Protein AF-A0A293LQN5-F1 (afdb_monomer_lite)

InterPro domains:
  IPR000276 G protein-coupled receptor, rhodopsin-like [PF00001] (1-51)
  IPR01745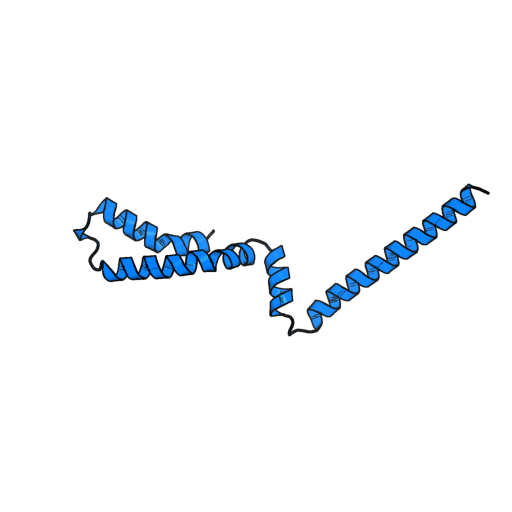2 GPCR, rhodopsin-like, 7TM [PS50262] (1-51)

Structure (mmCIF, N/CA/C/O backbone):
data_AF-A0A293LQN5-F1
#
_entry.id   AF-A0A293LQN5-F1
#
loop_
_atom_site.group_PDB
_atom_site.id
_atom_site.type_symbol
_atom_site.label_atom_id
_atom_site.label_alt_id
_atom_site.label_comp_id
_atom_site.label_asym_id
_atom_site.label_entity_id
_atom_site.label_seq_id
_atom_site.pdbx_PDB_ins_code
_atom_site.Cartn_x
_atom_site.Cartn_y
_atom_site.Cartn_z
_atom_site.occupancy
_atom_site.B_iso_or_equiv
_atom_site.auth_seq_id
_atom_site.auth_comp_id
_atom_site.auth_asym_id
_atom_site.auth_atom_id
_atom_site.pdbx_PDB_model_num
ATOM 1 N N . MET A 1 1 ? 7.060 -10.742 2.534 1.00 53.03 1 MET A N 1
ATOM 2 C CA . MET A 1 1 ? 8.163 -11.042 1.593 1.00 53.03 1 MET A CA 1
ATOM 3 C C . MET A 1 1 ? 7.698 -11.186 0.146 1.00 53.03 1 MET A C 1
ATOM 5 O O . MET A 1 1 ? 8.189 -10.437 -0.681 1.00 53.03 1 MET A O 1
ATOM 9 N N . GLY A 1 2 ? 6.726 -12.052 -0.179 1.00 62.06 2 GLY A N 1
ATOM 10 C CA . GLY A 1 2 ? 6.314 -12.288 -1.579 1.00 62.06 2 GLY A CA 1
ATOM 11 C C . GLY A 1 2 ? 5.821 -11.056 -2.358 1.00 62.06 2 GLY A C 1
ATOM 12 O O . GLY A 1 2 ? 6.200 -10.883 -3.505 1.00 62.06 2 GLY A O 1
ATOM 13 N N . VAL A 1 3 ? 5.051 -10.156 -1.736 1.00 64.38 3 VAL A N 1
ATOM 14 C CA . VAL A 1 3 ? 4.539 -8.931 -2.398 1.00 64.38 3 VAL A CA 1
ATOM 15 C C . VAL A 1 3 ? 5.660 -7.956 -2.774 1.00 64.38 3 VAL A C 1
ATOM 17 O O . VAL A 1 3 ? 5.635 -7.371 -3.851 1.00 64.38 3 VAL A O 1
ATOM 20 N N . PHE A 1 4 ? 6.672 -7.829 -1.913 1.00 65.88 4 PHE A N 1
ATOM 21 C CA . PHE A 1 4 ? 7.862 -7.034 -2.212 1.00 65.88 4 PHE A CA 1
ATOM 22 C C . PHE A 1 4 ? 8.603 -7.616 -3.419 1.00 65.88 4 PHE A C 1
ATOM 24 O O . PHE A 1 4 ? 8.943 -6.885 -4.338 1.00 65.88 4 PHE A O 1
ATOM 31 N N . ILE A 1 5 ? 8.761 -8.942 -3.469 1.00 69.12 5 ILE A N 1
ATOM 32 C CA . ILE A 1 5 ? 9.385 -9.614 -4.611 1.00 69.12 5 ILE A CA 1
ATOM 33 C C . ILE A 1 5 ? 8.553 -9.389 -5.876 1.00 69.12 5 ILE A C 1
ATOM 35 O O . ILE A 1 5 ? 9.108 -8.935 -6.859 1.00 69.12 5 ILE A O 1
ATOM 39 N N . LEU A 1 6 ? 7.235 -9.600 -5.860 1.00 69.19 6 LEU A N 1
ATOM 40 C CA . LEU A 1 6 ? 6.378 -9.440 -7.046 1.00 69.19 6 LEU A CA 1
ATOM 41 C C . LEU A 1 6 ? 6.383 -8.018 -7.629 1.00 69.19 6 LEU A C 1
ATOM 43 O O . LEU A 1 6 ? 6.381 -7.866 -8.845 1.00 69.19 6 LEU A O 1
ATOM 47 N N . CYS A 1 7 ? 6.425 -6.985 -6.788 1.00 69.50 7 CYS A N 1
ATOM 48 C CA . CYS A 1 7 ? 6.481 -5.595 -7.250 1.00 69.50 7 CYS A CA 1
ATOM 49 C C . CYS A 1 7 ? 7.873 -5.141 -7.672 1.00 69.50 7 CYS A C 1
ATOM 51 O O . CYS A 1 7 ? 8.004 -4.129 -8.344 1.00 69.50 7 CYS A O 1
ATOM 53 N N . TRP A 1 8 ? 8.921 -5.852 -7.281 1.00 72.06 8 TRP A N 1
ATOM 54 C CA . TRP A 1 8 ? 10.269 -5.555 -7.747 1.00 72.06 8 TRP A CA 1
ATOM 55 C C . TRP A 1 8 ? 10.718 -6.487 -8.875 1.00 72.06 8 TRP A C 1
ATOM 57 O O . TRP A 1 8 ? 11.667 -6.174 -9.584 1.00 72.06 8 TRP A O 1
ATOM 67 N N . LEU A 1 9 ? 10.035 -7.613 -9.077 1.00 74.19 9 LEU A N 1
ATOM 68 C CA . LEU A 1 9 ? 10.409 -8.661 -10.022 1.00 74.19 9 LEU A CA 1
ATOM 69 C C . LEU A 1 9 ? 10.482 -8.162 -11.472 1.00 74.19 9 LEU A C 1
ATOM 71 O O . LEU A 1 9 ? 11.504 -8.419 -12.095 1.00 74.19 9 LEU A O 1
ATOM 75 N N . PRO A 1 10 ? 9.523 -7.386 -12.007 1.00 73.50 10 PRO A N 1
ATOM 76 C CA . PRO A 1 10 ? 9.650 -6.809 -13.348 1.00 73.50 10 PRO A CA 1
ATOM 77 C C . PRO A 1 10 ? 10.875 -5.903 -13.509 1.00 73.50 10 PRO A C 1
ATOM 79 O O . PRO A 1 10 ? 11.563 -5.995 -14.519 1.00 73.50 10 PRO A O 1
ATOM 82 N N . PHE A 1 11 ? 11.187 -5.081 -12.500 1.00 77.44 11 PHE A N 1
ATOM 83 C CA . PHE A 1 11 ? 12.384 -4.235 -12.499 1.00 77.44 11 PHE A CA 1
ATOM 84 C C . PHE A 1 11 ? 13.671 -5.067 -12.421 1.00 77.44 11 PHE A C 1
ATOM 86 O O . PHE A 1 11 ? 14.613 -4.824 -13.163 1.00 77.44 11 PHE A O 1
ATOM 93 N N . PHE A 1 12 ? 13.723 -6.085 -11.559 1.00 78.50 12 PHE A N 1
ATOM 94 C CA . PHE A 1 12 ? 14.882 -6.975 -11.472 1.00 78.50 12 PHE A CA 1
ATOM 95 C C . PHE A 1 12 ? 15.093 -7.779 -12.756 1.00 78.50 12 PHE A C 1
ATOM 97 O O . PHE A 1 12 ? 16.229 -7.924 -13.197 1.00 78.50 12 PHE A O 1
ATOM 104 N N . VAL A 1 13 ? 14.018 -8.269 -13.376 1.00 82.00 13 VAL A N 1
ATOM 105 C CA . VAL A 1 13 ? 14.078 -9.025 -14.633 1.00 82.00 13 VAL A CA 1
ATOM 106 C C . VAL A 1 13 ? 14.629 -8.152 -15.758 1.00 82.00 13 VAL A C 1
ATOM 108 O O . VAL A 1 13 ? 15.554 -8.578 -16.444 1.00 82.00 13 VAL A O 1
ATOM 111 N N . THR A 1 14 ? 14.143 -6.920 -15.925 1.00 77.31 14 THR A N 1
ATOM 112 C CA . THR A 1 14 ? 14.653 -6.016 -16.971 1.00 77.31 14 THR A CA 1
ATOM 113 C C . THR A 1 14 ? 16.097 -5.599 -16.724 1.00 77.31 14 THR A C 1
ATOM 115 O O . THR A 1 14 ? 16.888 -5.583 -17.665 1.00 77.31 14 THR A O 1
ATOM 118 N N . ASN A 1 15 ? 16.477 -5.342 -15.472 1.00 81.75 15 ASN A N 1
ATOM 119 C CA . ASN A 1 15 ? 17.848 -4.970 -15.127 1.00 81.75 15 ASN A CA 1
ATOM 120 C C . ASN A 1 15 ? 18.838 -6.132 -15.356 1.00 81.75 15 ASN A C 1
ATOM 122 O O . ASN A 1 15 ? 19.935 -5.924 -15.871 1.00 81.75 15 ASN A O 1
ATOM 126 N N . ILE A 1 16 ? 18.433 -7.373 -15.046 1.00 84.19 16 ILE A N 1
ATOM 127 C CA . ILE A 1 16 ? 19.223 -8.580 -15.340 1.00 84.19 16 ILE A CA 1
ATOM 128 C C . ILE A 1 16 ? 19.349 -8.793 -16.852 1.00 84.19 16 ILE A C 1
ATOM 130 O O . ILE A 1 16 ? 20.451 -9.043 -17.331 1.00 84.19 16 ILE A O 1
ATOM 134 N N . LEU A 1 17 ? 18.258 -8.667 -17.613 1.00 80.94 17 LEU A N 1
ATOM 135 C CA . LEU A 1 17 ? 18.278 -8.830 -19.073 1.00 80.94 17 LEU A CA 1
ATOM 136 C C . LEU A 1 17 ? 19.166 -7.781 -19.756 1.00 80.94 17 LEU A C 1
ATOM 138 O O . LEU A 1 17 ? 19.942 -8.116 -20.651 1.00 80.94 17 LEU A O 1
ATOM 142 N N . MET A 1 18 ? 19.100 -6.530 -19.295 1.00 78.81 18 MET A N 1
ATOM 143 C CA . MET A 1 18 ? 19.917 -5.436 -19.814 1.00 78.81 18 MET A CA 1
ATOM 144 C C . MET A 1 18 ? 21.407 -5.628 -19.507 1.00 78.81 18 MET A C 1
ATOM 146 O O . MET A 1 18 ? 22.244 -5.347 -20.362 1.00 78.81 18 MET A O 1
ATOM 150 N N . GLY A 1 19 ? 21.750 -6.155 -18.327 1.00 80.62 19 GLY A N 1
ATOM 151 C CA . GLY A 1 19 ? 23.133 -6.480 -17.969 1.00 80.62 19 GLY A CA 1
ATOM 152 C C . GLY A 1 19 ? 23.676 -7.744 -18.647 1.00 80.62 19 GLY A C 1
ATOM 153 O O . GLY A 1 19 ? 24.853 -7.791 -18.991 1.00 80.62 19 GLY A O 1
ATOM 154 N N . ALA A 1 20 ? 22.837 -8.762 -18.855 1.00 81.94 20 ALA A N 1
ATOM 155 C CA . ALA A 1 20 ? 23.258 -10.053 -19.401 1.00 81.94 20 ALA A CA 1
ATOM 156 C C . ALA A 1 20 ? 23.443 -10.034 -20.922 1.00 81.94 20 ALA A C 1
ATOM 158 O O . ALA A 1 20 ? 24.349 -10.683 -21.441 1.00 81.94 20 ALA A O 1
ATOM 159 N N . CYS A 1 21 ? 22.582 -9.315 -21.643 1.00 77.81 21 CYS A N 1
ATOM 160 C CA . CYS A 1 21 ? 22.564 -9.367 -23.104 1.00 77.81 21 CYS A CA 1
ATOM 161 C C . CYS A 1 21 ? 22.523 -7.987 -23.778 1.00 77.81 21 CYS A C 1
ATOM 163 O O . CYS A 1 21 ? 22.450 -7.898 -25.005 1.00 77.81 21 CYS A O 1
ATOM 165 N N . GLY A 1 22 ? 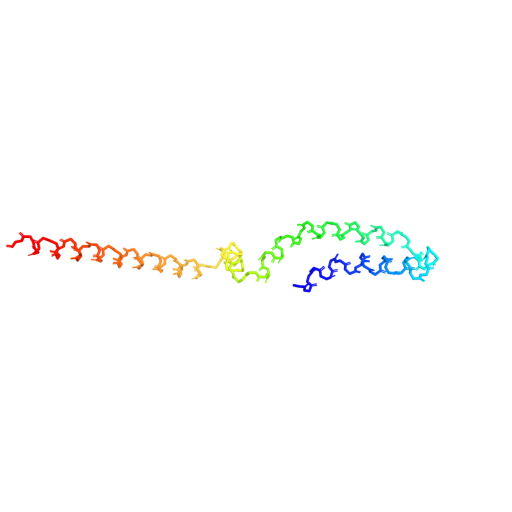22.607 -6.905 -23.001 1.00 70.69 22 GLY A N 1
ATOM 166 C CA . GLY A 1 22 ? 22.615 -5.546 -23.529 1.00 70.69 22 GLY A CA 1
ATOM 167 C C . GLY A 1 22 ? 21.252 -5.095 -24.078 1.00 70.69 22 GLY A C 1
ATOM 168 O O . GLY A 1 22 ? 20.239 -5.784 -23.929 1.00 70.69 22 GLY A O 1
ATOM 169 N N . PRO A 1 23 ? 21.201 -3.923 -24.736 1.00 67.75 23 PRO A N 1
ATOM 170 C CA . PRO A 1 23 ? 19.951 -3.320 -25.206 1.00 67.75 23 PRO A CA 1
ATOM 171 C C . PRO A 1 23 ? 19.222 -4.152 -26.274 1.00 67.75 23 PRO A C 1
ATOM 173 O O . PRO A 1 23 ? 18.020 -3.990 -26.444 1.00 67.75 23 PRO A O 1
ATOM 176 N N . ALA A 1 24 ? 19.912 -5.075 -26.953 1.00 69.00 24 ALA A N 1
ATOM 177 C CA . ALA A 1 24 ? 19.327 -5.936 -27.984 1.00 69.00 24 ALA A CA 1
ATOM 178 C C . ALA A 1 24 ? 18.318 -6.965 -27.438 1.00 69.00 24 ALA A C 1
ATOM 180 O O . ALA A 1 24 ? 17.462 -7.438 -28.182 1.00 69.00 24 ALA A O 1
ATOM 181 N N . CYS A 1 25 ? 18.394 -7.310 -26.148 1.00 69.88 25 CYS A N 1
ATOM 182 C CA . CYS A 1 25 ? 17.461 -8.255 -25.529 1.00 69.88 25 CYS A CA 1
ATOM 183 C C . CYS A 1 25 ? 16.183 -7.617 -24.991 1.00 69.88 25 CYS A C 1
ATOM 185 O O . CYS A 1 25 ? 15.254 -8.335 -24.625 1.00 69.88 25 CYS A O 1
ATOM 187 N N . VAL A 1 26 ? 16.102 -6.287 -24.965 1.00 69.69 26 VAL A N 1
ATOM 188 C CA . VAL A 1 26 ? 14.853 -5.590 -24.670 1.00 69.69 26 VAL A CA 1
ATOM 189 C C . VAL A 1 26 ? 14.132 -5.367 -25.990 1.00 69.69 26 VAL A C 1
ATOM 191 O O . VAL A 1 26 ? 14.320 -4.359 -26.660 1.00 69.69 26 VAL A O 1
ATOM 194 N N . THR A 1 27 ? 13.329 -6.353 -26.382 1.00 65.38 27 THR A N 1
ATOM 195 C CA . THR A 1 27 ? 12.605 -6.329 -27.661 1.00 65.38 27 THR A CA 1
ATOM 196 C C . THR A 1 27 ? 11.495 -5.271 -27.682 1.00 65.38 27 THR A C 1
ATOM 198 O O . THR A 1 27 ? 11.171 -4.763 -28.745 1.00 65.38 27 THR A O 1
ATOM 201 N N . GLU A 1 28 ? 10.952 -4.910 -26.513 1.00 68.25 28 GLU A N 1
ATOM 202 C CA . GLU A 1 28 ? 9.803 -4.005 -26.363 1.00 68.25 28 GLU A CA 1
ATOM 203 C C . GLU A 1 28 ? 10.056 -2.960 -25.252 1.00 68.25 28 GLU A C 1
ATOM 205 O O . GLU A 1 28 ? 9.669 -3.159 -24.093 1.00 68.25 28 GLU A O 1
ATOM 210 N N . PRO A 1 29 ? 10.733 -1.841 -25.565 1.00 71.56 29 PRO A N 1
ATOM 211 C CA . PRO A 1 29 ? 11.037 -0.788 -24.592 1.00 71.56 29 PRO A CA 1
ATOM 212 C C . PRO A 1 29 ? 9.779 -0.109 -24.024 1.00 71.56 29 PRO A C 1
ATOM 214 O O . PRO A 1 29 ? 9.769 0.270 -22.851 1.00 71.56 29 PRO A O 1
ATOM 217 N N . ASP A 1 30 ? 8.696 -0.028 -24.801 1.00 75.62 30 ASP A N 1
ATOM 218 C CA . ASP A 1 30 ? 7.413 0.521 -24.347 1.00 75.62 30 ASP A CA 1
ATOM 219 C C . ASP A 1 30 ? 6.777 -0.338 -23.249 1.00 75.62 30 ASP A C 1
ATOM 221 O O . ASP A 1 30 ? 6.250 0.178 -22.260 1.00 75.62 30 ASP A O 1
ATOM 225 N N . LEU A 1 31 ? 6.890 -1.664 -23.364 1.00 73.25 31 LEU A N 1
ATOM 226 C CA . LEU A 1 31 ? 6.394 -2.595 -22.354 1.00 73.25 31 LEU A CA 1
ATOM 227 C C . LEU A 1 31 ? 7.201 -2.477 -21.054 1.00 73.25 31 LEU A C 1
ATOM 229 O O . LEU A 1 31 ? 6.634 -2.535 -19.961 1.00 73.25 31 LEU A O 1
ATOM 233 N N . VAL A 1 32 ? 8.515 -2.246 -21.151 1.00 75.88 32 VAL A N 1
ATOM 234 C CA . VAL A 1 32 ? 9.381 -1.977 -19.991 1.00 75.88 32 VAL A CA 1
ATOM 235 C C . VAL A 1 32 ? 8.987 -0.669 -19.312 1.00 75.88 32 VAL A C 1
ATOM 237 O O . VAL A 1 32 ? 8.783 -0.640 -18.100 1.00 75.88 32 VAL A O 1
ATOM 240 N N . PHE A 1 33 ? 8.822 0.408 -20.076 1.00 78.25 33 PHE A N 1
ATOM 241 C CA . PHE A 1 33 ? 8.444 1.701 -19.516 1.00 78.25 33 PHE A CA 1
ATOM 242 C C . PHE A 1 33 ? 7.058 1.654 -18.861 1.00 78.25 33 PHE A C 1
ATOM 244 O O . PHE A 1 33 ? 6.868 2.147 -17.746 1.00 78.25 33 PHE A O 1
ATOM 251 N N . SER A 1 34 ? 6.103 0.988 -19.512 1.00 79.25 34 SER A N 1
ATOM 252 C CA . SER A 1 34 ? 4.754 0.797 -18.989 1.00 79.25 34 SER A CA 1
ATOM 253 C C . SER A 1 34 ? 4.786 -0.043 -17.707 1.00 79.25 34 SER A C 1
ATOM 255 O O . SER A 1 34 ? 4.301 0.403 -16.670 1.00 79.25 34 SER A O 1
ATOM 257 N N . THR A 1 35 ? 5.455 -1.200 -17.702 1.00 74.12 35 THR A N 1
ATOM 258 C CA . THR A 1 35 ? 5.548 -2.056 -16.502 1.00 74.12 35 THR A CA 1
ATOM 259 C C . THR A 1 35 ? 6.224 -1.356 -15.326 1.00 74.12 35 THR A C 1
ATOM 261 O O . THR A 1 35 ? 5.708 -1.445 -14.216 1.00 74.12 35 THR A O 1
ATOM 264 N N . VAL A 1 36 ? 7.308 -0.605 -15.547 1.00 77.69 36 VAL A N 1
ATOM 265 C CA . VAL A 1 36 ? 7.970 0.199 -14.502 1.00 77.69 36 VAL A CA 1
ATOM 266 C C . VAL A 1 36 ? 7.047 1.300 -13.976 1.00 77.69 36 VAL A C 1
ATOM 268 O O . VAL A 1 36 ? 6.985 1.522 -12.767 1.00 77.69 36 VAL A O 1
ATOM 271 N N . THR A 1 37 ? 6.281 1.952 -14.851 1.00 80.81 37 THR A N 1
ATOM 272 C CA . THR A 1 37 ? 5.335 3.009 -14.462 1.00 80.81 37 THR A CA 1
ATOM 273 C C . THR A 1 37 ? 4.190 2.455 -13.612 1.00 80.81 37 THR A C 1
ATOM 275 O O . THR A 1 37 ? 3.921 2.964 -12.522 1.00 80.81 37 THR A O 1
ATOM 278 N N . TRP A 1 38 ? 3.563 1.364 -14.058 1.00 78.62 38 TRP A N 1
ATOM 279 C CA . TRP A 1 38 ? 2.508 0.673 -13.313 1.00 78.62 38 TRP A CA 1
ATOM 280 C C . TRP A 1 38 ? 3.021 0.131 -11.972 1.00 78.62 38 TRP A C 1
ATOM 282 O O . TRP A 1 38 ? 2.339 0.244 -10.953 1.00 78.62 38 TRP A O 1
ATOM 292 N N . LEU A 1 39 ? 4.252 -0.387 -11.930 1.00 73.25 39 LEU A N 1
ATOM 293 C CA . LEU A 1 39 ? 4.906 -0.798 -10.687 1.00 73.25 39 LEU A CA 1
ATOM 294 C C . LEU A 1 39 ? 5.180 0.363 -9.743 1.00 73.25 39 LEU A C 1
ATOM 296 O O . LEU A 1 39 ? 5.004 0.205 -8.541 1.00 73.25 39 LEU A O 1
ATOM 300 N N . GLY A 1 40 ? 5.599 1.520 -10.254 1.00 74.88 40 GLY A N 1
ATOM 301 C CA . GLY A 1 40 ? 5.799 2.718 -9.441 1.00 74.88 40 GLY A CA 1
ATOM 302 C C . GLY A 1 40 ? 4.521 3.108 -8.698 1.00 74.88 40 GLY A C 1
ATOM 303 O O . GLY A 1 40 ? 4.558 3.419 -7.508 1.00 74.88 40 GLY A O 1
ATOM 304 N N . TRP A 1 41 ? 3.373 2.987 -9.366 1.00 76.12 41 TRP A N 1
ATOM 305 C CA . TRP A 1 41 ? 2.062 3.252 -8.770 1.00 76.12 41 TRP A CA 1
ATOM 306 C C . TRP A 1 41 ? 1.685 2.189 -7.730 1.00 76.12 41 TRP A C 1
ATOM 308 O O . TRP A 1 41 ? 1.195 2.513 -6.643 1.00 76.12 41 TRP A O 1
ATOM 318 N N . ILE A 1 42 ? 1.972 0.918 -8.022 1.00 73.00 42 ILE A N 1
ATOM 319 C CA . ILE A 1 42 ? 1.744 -0.197 -7.096 1.00 73.00 42 ILE A CA 1
ATOM 320 C C . ILE A 1 42 ? 2.674 -0.109 -5.875 1.00 73.00 42 ILE A C 1
ATOM 322 O O . ILE A 1 42 ? 2.229 -0.428 -4.779 1.00 73.00 42 ILE A O 1
ATOM 326 N N . ASN A 1 43 ? 3.909 0.385 -6.002 1.00 71.50 43 ASN A N 1
ATOM 327 C CA . ASN A 1 43 ? 4.878 0.516 -4.907 1.00 71.50 43 ASN A CA 1
ATOM 328 C C . ASN A 1 43 ? 4.383 1.492 -3.820 1.00 71.50 43 ASN A C 1
ATOM 330 O O . ASN A 1 43 ? 4.430 1.192 -2.626 1.00 71.50 43 ASN A O 1
ATOM 334 N N . SER A 1 44 ? 3.777 2.617 -4.214 1.00 70.06 44 SER A N 1
ATOM 335 C CA . SER A 1 44 ? 3.117 3.522 -3.262 1.00 70.06 44 SER A CA 1
ATOM 336 C C . SER A 1 44 ? 1.862 2.897 -2.640 1.00 70.06 44 SER A C 1
ATOM 338 O O . SER A 1 44 ? 1.676 2.986 -1.423 1.00 70.06 44 SER A O 1
ATOM 340 N N . GLY A 1 45 ? 1.042 2.212 -3.448 1.00 65.38 45 GLY A N 1
ATOM 341 C CA . GLY A 1 45 ? -0.136 1.460 -2.993 1.00 65.38 45 GLY A CA 1
ATOM 342 C C . GLY A 1 45 ? 0.194 0.211 -2.167 1.00 65.38 45 GLY A C 1
ATOM 343 O O . GLY A 1 45 ? -0.657 -0.321 -1.457 1.00 65.38 45 GLY A O 1
ATOM 344 N N . MET A 1 46 ? 1.442 -0.242 -2.195 1.00 65.62 46 MET A N 1
ATOM 345 C CA . MET A 1 46 ? 1.913 -1.400 -1.452 1.00 65.62 46 MET A CA 1
ATOM 346 C C . MET A 1 46 ? 2.237 -1.099 -0.007 1.00 65.62 46 MET A C 1
ATOM 348 O O . MET A 1 46 ? 2.224 -2.027 0.795 1.00 65.62 46 MET A O 1
ATOM 352 N N . ASN A 1 47 ? 2.488 0.158 0.349 1.00 64.25 47 ASN A N 1
ATOM 353 C CA . ASN A 1 47 ? 2.677 0.546 1.741 1.00 64.25 47 ASN A CA 1
ATOM 354 C C . ASN A 1 47 ? 1.527 0.014 2.620 1.00 64.25 47 ASN A C 1
ATOM 356 O O . ASN A 1 47 ? 1.797 -0.783 3.521 1.00 64.25 47 ASN A O 1
ATOM 360 N N . PRO A 1 48 ? 0.23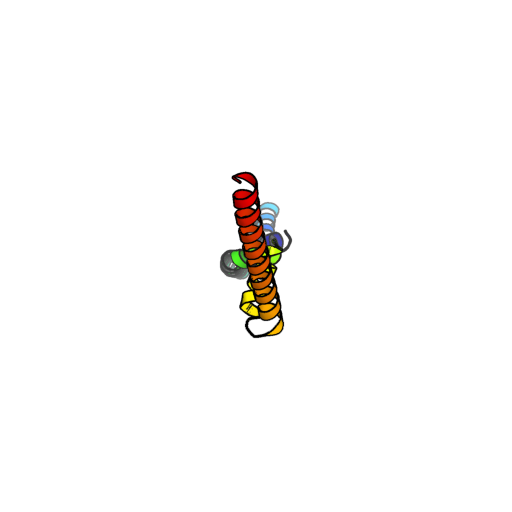9 0.289 2.328 1.00 60.47 48 PRO A N 1
ATOM 361 C CA . PRO A 1 48 ? -0.860 -0.296 3.093 1.00 60.47 48 PRO A CA 1
ATOM 362 C C . PRO A 1 48 ? -0.956 -1.827 2.985 1.00 60.47 48 PRO A C 1
ATOM 364 O O . PRO A 1 48 ? -1.376 -2.445 3.955 1.00 60.47 48 PRO A O 1
ATOM 367 N N . VAL A 1 49 ? -0.526 -2.468 1.891 1.00 63.66 49 VAL A N 1
ATOM 368 C CA . VAL A 1 49 ? -0.530 -3.943 1.741 1.00 63.66 49 VAL A CA 1
ATOM 369 C C . VAL A 1 49 ? 0.558 -4.610 2.590 1.00 63.66 49 VAL A C 1
ATOM 371 O O . VAL A 1 49 ? 0.307 -5.630 3.227 1.00 63.66 49 VAL A O 1
ATOM 374 N N . ILE A 1 50 ? 1.757 -4.031 2.660 1.00 64.94 50 ILE A N 1
ATOM 375 C CA . ILE A 1 50 ? 2.851 -4.498 3.519 1.00 64.94 50 ILE A CA 1
ATOM 376 C C . ILE A 1 50 ? 2.423 -4.385 4.986 1.00 64.94 50 ILE A C 1
ATOM 378 O O . ILE A 1 50 ? 2.539 -5.362 5.729 1.00 64.94 50 ILE A O 1
ATOM 382 N N . TYR A 1 51 ? 1.844 -3.245 5.384 1.00 60.22 51 TYR A N 1
ATOM 383 C CA . TYR A 1 51 ? 1.331 -3.060 6.743 1.00 60.22 51 TYR A CA 1
ATOM 384 C C . TYR A 1 51 ? 0.149 -3.993 7.046 1.00 60.22 51 TYR A C 1
ATOM 386 O O . TYR A 1 51 ? 0.148 -4.648 8.093 1.00 60.22 51 TYR A O 1
ATOM 394 N N . ALA A 1 52 ? -0.812 -4.125 6.124 1.00 58.38 52 ALA A N 1
ATOM 395 C CA . ALA A 1 52 ? -2.019 -4.933 6.292 1.00 58.38 52 ALA A CA 1
ATOM 396 C C . ALA A 1 52 ? -1.781 -6.446 6.220 1.00 58.38 52 ALA A C 1
ATOM 398 O O . ALA A 1 52 ? -2.506 -7.184 6.876 1.00 58.38 52 ALA A O 1
ATOM 399 N N . CYS A 1 53 ? -0.803 -6.942 5.458 1.00 56.09 53 CYS A N 1
ATOM 400 C CA . CYS A 1 53 ? -0.563 -8.382 5.315 1.00 56.09 53 CYS A CA 1
ATOM 401 C C . CYS A 1 53 ? 0.506 -8.922 6.273 1.00 56.09 53 CYS A C 1
ATOM 403 O O . CYS A 1 53 ? 0.404 -10.080 6.681 1.00 56.09 53 CYS A O 1
ATOM 405 N N . TRP A 1 54 ? 1.515 -8.126 6.650 1.00 53.66 54 TRP A N 1
ATOM 406 C CA . TRP A 1 54 ? 2.618 -8.610 7.490 1.00 53.66 54 TRP A CA 1
ATOM 407 C C . TRP A 1 54 ? 2.267 -8.589 8.980 1.00 53.66 54 TRP A C 1
ATOM 409 O O . TRP A 1 54 ? 2.617 -9.516 9.709 1.00 53.66 54 TRP A O 1
ATOM 419 N N . SER A 1 55 ? 1.507 -7.603 9.458 1.00 54.16 55 SER A N 1
ATOM 420 C CA . SER A 1 55 ? 1.149 -7.547 10.878 1.00 54.16 55 SER A CA 1
ATOM 421 C C . SER A 1 55 ? -0.267 -8.079 11.137 1.00 54.16 55 SER A C 1
ATOM 423 O O . SER A 1 55 ? -1.268 -7.626 10.573 1.00 54.16 55 SER A O 1
ATOM 425 N N . ARG A 1 56 ? -0.371 -9.066 12.037 1.00 53.81 56 ARG A N 1
ATOM 426 C CA . ARG A 1 56 ? -1.667 -9.594 12.506 1.00 53.81 56 ARG A CA 1
ATOM 427 C C . ARG A 1 56 ? -2.508 -8.506 13.194 1.00 53.81 56 ARG A C 1
ATOM 429 O O . ARG A 1 56 ? -3.738 -8.580 13.161 1.00 53.81 56 ARG A O 1
ATOM 436 N N . ASP A 1 57 ? -1.858 -7.482 13.745 1.00 57.22 57 ASP A N 1
ATOM 437 C CA . ASP A 1 57 ? -2.504 -6.332 14.378 1.00 57.22 57 ASP A CA 1
ATOM 438 C C . ASP A 1 57 ? -3.126 -5.352 13.372 1.00 57.22 57 ASP A C 1
ATOM 440 O O . ASP A 1 57 ? -4.261 -4.917 13.593 1.00 57.22 57 ASP A O 1
ATOM 444 N N . PHE A 1 58 ? -2.501 -5.090 12.214 1.00 56.41 58 PHE A N 1
ATOM 445 C CA . PHE A 1 58 ? -3.167 -4.307 11.164 1.00 56.41 58 PHE A CA 1
ATOM 446 C C . PHE A 1 58 ? -4.293 -5.081 10.488 1.00 56.41 58 PHE A C 1
ATOM 448 O O . PHE A 1 58 ? -5.312 -4.465 10.200 1.00 56.41 58 PHE A O 1
ATOM 455 N N . ARG A 1 59 ? -4.200 -6.410 10.300 1.00 56.72 59 ARG A N 1
ATOM 456 C CA . ARG A 1 59 ? -5.355 -7.212 9.833 1.00 56.72 59 ARG A CA 1
ATOM 457 C C . ARG A 1 59 ? -6.553 -7.037 10.752 1.00 56.72 59 ARG A C 1
ATOM 459 O O . ARG A 1 59 ? -7.666 -6.851 10.276 1.00 56.72 59 ARG A O 1
ATOM 466 N N . ARG A 1 60 ? -6.334 -7.041 12.071 1.00 57.78 60 ARG A N 1
ATOM 467 C CA . ARG A 1 60 ? -7.395 -6.756 13.045 1.00 57.78 60 ARG A CA 1
ATOM 468 C C . ARG A 1 60 ? -7.946 -5.343 12.884 1.00 57.78 60 ARG A C 1
ATOM 470 O O . ARG A 1 60 ? -9.160 -5.190 12.949 1.00 57.78 60 ARG A O 1
ATOM 477 N N . ALA A 1 61 ? -7.115 -4.321 12.691 1.00 59.88 61 ALA A N 1
ATOM 478 C CA . ALA A 1 61 ? -7.580 -2.948 12.477 1.00 59.88 61 ALA A CA 1
ATOM 479 C C . ALA A 1 61 ? -8.333 -2.778 11.140 1.00 59.88 61 ALA A C 1
ATOM 481 O O . ALA A 1 61 ? -9.431 -2.233 11.135 1.00 59.88 61 ALA A O 1
ATOM 482 N N . PHE A 1 62 ? -7.823 -3.337 10.042 1.00 59.25 62 PHE A N 1
ATOM 483 C CA . PHE A 1 62 ? -8.470 -3.344 8.728 1.00 59.25 62 PHE A CA 1
ATOM 484 C C . PHE A 1 62 ? -9.787 -4.117 8.739 1.00 59.25 62 PHE A C 1
ATOM 486 O O . PHE A 1 62 ? -10.779 -3.612 8.232 1.00 59.25 62 PHE A O 1
ATOM 493 N N . THR A 1 63 ? -9.860 -5.289 9.379 1.00 59.25 63 THR A N 1
ATOM 494 C CA . THR A 1 63 ? -11.142 -5.969 9.600 1.00 59.25 63 THR A CA 1
ATOM 495 C C . THR A 1 63 ? -12.062 -5.129 10.487 1.00 59.25 63 THR A C 1
ATOM 497 O O . THR A 1 63 ? -13.250 -5.105 10.232 1.00 59.25 63 THR A O 1
ATOM 500 N N . ASN A 1 64 ? -11.583 -4.380 11.484 1.00 58.59 64 ASN A N 1
ATOM 501 C CA . ASN A 1 64 ? -12.473 -3.466 12.218 1.00 58.59 64 ASN A CA 1
ATOM 502 C C . ASN A 1 64 ? -13.043 -2.345 11.331 1.00 58.59 64 ASN A C 1
ATOM 504 O O . ASN A 1 64 ? -14.181 -1.962 11.557 1.00 58.59 64 ASN A O 1
ATOM 508 N N . VAL A 1 65 ? -12.276 -1.835 10.361 1.00 62.34 65 VAL A N 1
ATOM 509 C CA . VAL A 1 65 ? -12.687 -0.730 9.474 1.00 62.34 65 VAL A CA 1
ATOM 510 C C . VAL A 1 65 ? -13.547 -1.218 8.296 1.00 62.34 65 VAL A C 1
ATOM 512 O O . VAL A 1 65 ? -14.594 -0.641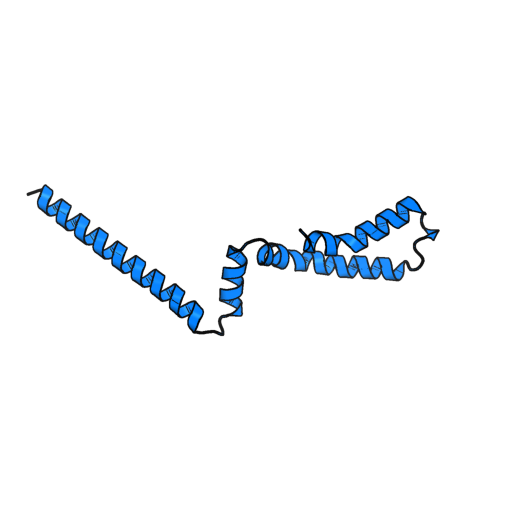 8.028 1.00 62.34 65 VAL A O 1
ATOM 515 N N . LEU A 1 66 ? -13.164 -2.304 7.615 1.00 60.62 66 LEU A N 1
ATOM 516 C CA . LEU A 1 66 ? -13.938 -2.896 6.509 1.00 60.62 66 LEU A CA 1
ATOM 517 C C . LEU A 1 66 ? -15.147 -3.705 6.989 1.00 60.62 66 LEU A C 1
ATOM 519 O O . LEU A 1 66 ? -16.168 -3.761 6.314 1.00 60.62 66 LEU A O 1
ATOM 523 N N . CYS A 1 67 ? -15.060 -4.317 8.168 1.00 54.91 67 CYS A N 1
ATOM 524 C CA . CYS A 1 67 ? -16.162 -5.050 8.793 1.00 54.91 67 CYS A CA 1
ATOM 525 C C . CYS A 1 67 ? -16.975 -4.133 9.732 1.00 54.91 67 CYS A C 1
ATOM 527 O O . CYS A 1 67 ? -17.677 -4.627 10.614 1.00 54.91 67 CYS A O 1
ATOM 529 N N . CYS A 1 68 ? -16.926 -2.805 9.532 1.00 52.75 68 CYS A N 1
ATOM 530 C CA . CYS A 1 68 ? -17.884 -1.858 10.121 1.00 52.75 68 CYS A CA 1
ATOM 531 C C . CYS A 1 68 ? -19.338 -2.218 9.761 1.00 52.75 68 CYS A C 1
ATOM 533 O O . CYS A 1 68 ? -20.249 -1.921 10.526 1.00 52.75 68 CYS A O 1
ATOM 535 N N . CYS A 1 69 ? -19.553 -2.925 8.646 1.00 55.22 69 CYS A N 1
ATOM 536 C CA . CYS A 1 69 ? -20.867 -3.409 8.220 1.00 55.22 69 CYS A CA 1
ATOM 537 C C . CYS A 1 69 ? -21.307 -4.723 8.899 1.00 55.22 69 CYS A C 1
ATOM 539 O O . CYS A 1 69 ? -22.422 -5.176 8.660 1.00 55.22 69 CYS A O 1
ATOM 541 N N . CYS A 1 70 ? -20.472 -5.337 9.753 1.00 54.03 70 CYS A N 1
ATOM 542 C CA . CYS A 1 70 ? -20.8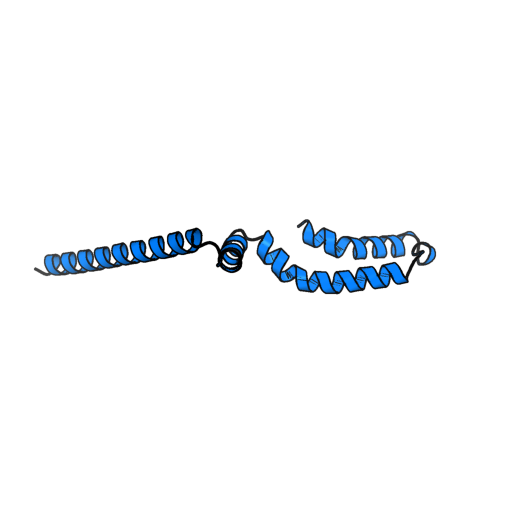10 -6.554 10.497 1.00 54.03 70 CYS A CA 1
ATOM 543 C C . CYS A 1 70 ? -20.969 -6.242 12.001 1.00 54.03 70 CYS A C 1
ATOM 545 O O . CYS A 1 70 ? -19.976 -6.188 12.737 1.00 54.03 70 CYS A O 1
ATOM 547 N N . PRO A 1 71 ? -22.208 -6.120 12.516 1.00 56.66 71 PRO A N 1
ATOM 548 C CA . PRO A 1 71 ? -22.493 -5.705 13.898 1.00 56.66 71 PRO A CA 1
ATOM 549 C C . PRO A 1 71 ? -21.841 -6.576 14.990 1.00 56.66 71 PRO A C 1
ATOM 551 O O . PRO A 1 71 ? -21.640 -6.135 16.123 1.00 56.66 71 PRO A O 1
ATOM 554 N N . GLY A 1 72 ? -21.510 -7.834 14.678 1.00 58.34 72 GLY A N 1
ATOM 555 C CA . GLY A 1 72 ? -21.041 -8.823 15.653 1.00 58.34 72 GLY A CA 1
ATOM 556 C C . GLY A 1 72 ? -19.613 -8.613 16.172 1.00 58.34 72 GLY A C 1
ATOM 557 O O . GLY A 1 72 ? -19.336 -8.930 17.333 1.00 58.34 72 GLY A O 1
ATOM 558 N N . TYR A 1 73 ? -18.703 -8.067 15.357 1.00 58.47 73 TYR A N 1
ATOM 559 C CA . TYR A 1 73 ? -17.293 -7.912 15.747 1.00 58.47 73 TYR A CA 1
ATOM 560 C C . TYR A 1 73 ? -17.089 -6.704 16.676 1.00 58.47 73 TYR A C 1
ATOM 562 O O . TYR A 1 73 ? -16.438 -6.816 17.720 1.00 58.47 73 TYR A O 1
ATOM 570 N N . PHE A 1 74 ? -17.754 -5.583 16.374 1.00 57.69 74 PHE A N 1
ATOM 571 C CA . PHE A 1 74 ? -17.764 -4.382 17.219 1.00 57.69 74 PHE A CA 1
ATOM 572 C C . PHE A 1 74 ? -18.360 -4.660 18.609 1.00 57.69 74 PHE A C 1
ATOM 574 O O . PHE A 1 74 ? -17.800 -4.265 19.638 1.00 57.69 74 PHE A O 1
ATOM 581 N N . ARG A 1 75 ? -19.454 -5.435 18.653 1.00 59.50 75 ARG A N 1
ATOM 582 C CA . ARG A 1 75 ? -20.186 -5.761 19.885 1.00 59.50 75 ARG A CA 1
ATOM 583 C C . ARG A 1 75 ? -19.356 -6.585 20.877 1.00 59.50 75 ARG A C 1
ATOM 585 O O . ARG A 1 75 ? -19.460 -6.370 22.085 1.00 59.50 75 ARG A O 1
ATOM 592 N N . LYS A 1 76 ? -18.481 -7.485 20.404 1.00 61.78 76 LYS A N 1
ATOM 593 C CA . LYS A 1 76 ? -17.556 -8.238 21.279 1.00 61.78 76 LYS A CA 1
ATOM 594 C C . LYS A 1 76 ? -16.477 -7.340 21.891 1.00 61.78 76 LYS A C 1
ATOM 596 O O . LYS A 1 76 ? -16.198 -7.454 23.085 1.00 61.78 76 LYS A O 1
ATOM 601 N N . ARG A 1 77 ? -15.897 -6.426 21.103 1.00 64.12 77 ARG A N 1
ATOM 602 C CA . ARG A 1 77 ? -14.805 -5.549 21.559 1.00 64.12 77 ARG A CA 1
ATOM 603 C C . ARG A 1 77 ? -15.274 -4.519 22.590 1.00 64.12 77 ARG A C 1
ATOM 605 O O . ARG A 1 77 ? -14.591 -4.322 23.594 1.00 64.12 77 ARG A O 1
ATOM 612 N N . GLN A 1 78 ? -16.453 -3.920 22.401 1.00 66.25 78 GLN A N 1
ATOM 613 C CA . GLN A 1 78 ? -17.064 -3.055 23.419 1.00 66.25 78 GLN A CA 1
ATOM 614 C C . GLN A 1 78 ? -17.348 -3.819 24.718 1.00 66.25 78 GLN A C 1
ATOM 616 O O . GLN A 1 78 ? -16.964 -3.351 25.787 1.00 66.25 78 GLN A O 1
ATOM 621 N N . ARG A 1 79 ? -17.934 -5.024 24.641 1.00 66.69 79 ARG A N 1
ATOM 622 C CA . ARG A 1 79 ? -18.283 -5.825 25.829 1.00 66.69 79 ARG A CA 1
ATOM 623 C C . ARG A 1 79 ? -17.064 -6.178 26.688 1.00 66.69 79 ARG A C 1
ATOM 625 O O . ARG A 1 79 ? -17.157 -6.133 27.911 1.00 66.69 79 ARG A O 1
ATOM 632 N N . HIS A 1 80 ? -15.922 -6.479 26.068 1.00 72.62 80 HIS A N 1
ATOM 633 C CA . HIS A 1 80 ? -14.675 -6.734 26.795 1.00 72.62 80 HIS A CA 1
ATOM 634 C C . HIS A 1 80 ? -14.146 -5.473 27.498 1.00 72.62 80 HIS A C 1
ATOM 636 O O . HIS A 1 80 ? -13.724 -5.538 28.650 1.00 72.62 80 HIS A O 1
ATOM 642 N N . ARG A 1 81 ? -14.208 -4.306 26.838 1.00 75.81 81 ARG A N 1
ATOM 643 C CA . AR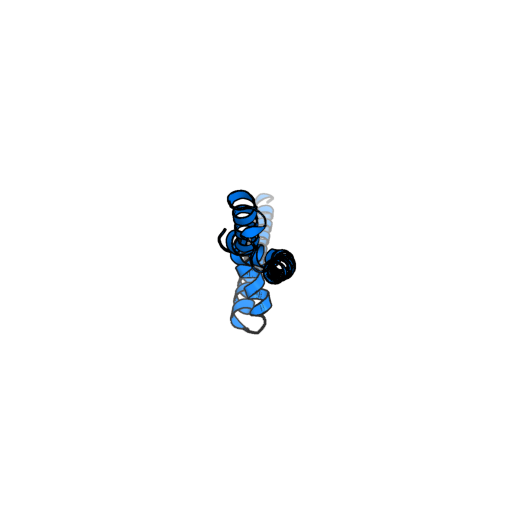G A 1 81 ? -13.761 -3.033 27.427 1.00 75.81 81 ARG A CA 1
ATOM 644 C C . ARG A 1 81 ? -14.649 -2.597 28.599 1.00 75.81 81 ARG A C 1
ATOM 646 O O . ARG A 1 81 ? -14.128 -2.084 29.582 1.00 75.81 81 ARG A O 1
ATOM 653 N N . SER A 1 82 ? -15.959 -2.838 28.523 1.00 76.81 82 SER A N 1
ATOM 654 C CA . SER A 1 82 ? -16.891 -2.568 29.625 1.00 76.81 82 SER A CA 1
ATOM 655 C C . SER A 1 82 ? -16.625 -3.462 30.837 1.00 76.81 82 SER A C 1
ATOM 657 O O . SER A 1 82 ? -16.587 -2.955 31.951 1.00 76.81 82 SER A O 1
ATOM 659 N N . ARG A 1 83 ? -16.365 -4.763 30.621 1.00 82.81 83 ARG A N 1
ATOM 660 C CA . ARG A 1 83 ? -16.033 -5.713 31.700 1.00 82.81 83 ARG A CA 1
ATOM 661 C C . ARG A 1 83 ? -14.730 -5.366 32.414 1.00 82.81 83 ARG A C 1
ATOM 663 O O . ARG A 1 83 ? -14.673 -5.425 33.636 1.00 82.81 83 ARG A O 1
ATOM 670 N N . LEU A 1 84 ? -13.706 -4.970 31.658 1.00 85.06 84 LEU A N 1
ATOM 671 C CA . LEU A 1 84 ? -12.427 -4.560 32.236 1.00 85.06 84 LEU A CA 1
ATOM 672 C C . LEU A 1 84 ? -12.589 -3.315 33.124 1.00 85.06 84 LEU A C 1
ATOM 674 O O . LEU A 1 84 ? -11.974 -3.229 34.177 1.00 85.06 84 LEU A O 1
ATOM 678 N N . ARG A 1 85 ? -13.461 -2.373 32.733 1.00 83.44 85 ARG A N 1
ATOM 679 C CA . ARG A 1 85 ? -13.768 -1.185 33.545 1.00 83.44 85 ARG A CA 1
ATOM 680 C C . ARG A 1 85 ? -14.482 -1.522 34.851 1.00 83.44 85 ARG A C 1
ATOM 682 O O . ARG A 1 85 ? -14.168 -0.891 35.850 1.00 83.44 85 ARG A O 1
ATOM 689 N N . THR A 1 86 ? -15.421 -2.469 34.856 1.00 87.25 86 THR A N 1
ATOM 690 C CA . THR A 1 86 ? -16.065 -2.908 36.107 1.00 87.25 86 THR A CA 1
ATOM 691 C C . THR A 1 86 ? -15.065 -3.568 37.044 1.00 87.25 86 THR A C 1
ATOM 693 O O . THR A 1 86 ? -15.014 -3.169 38.196 1.00 87.25 86 THR A O 1
ATOM 696 N N . ILE A 1 87 ? -14.198 -4.450 36.534 1.00 87.06 87 ILE A N 1
ATOM 697 C CA . ILE A 1 87 ? -13.183 -5.131 37.356 1.00 87.06 87 ILE A CA 1
ATOM 698 C C . ILE A 1 87 ? -12.211 -4.119 37.980 1.00 87.06 87 ILE A C 1
ATOM 700 O O . ILE A 1 87 ? -11.951 -4.177 39.172 1.00 87.06 87 ILE A O 1
ATOM 704 N N . ILE A 1 88 ? -11.724 -3.142 37.204 1.00 88.56 88 ILE A N 1
ATOM 705 C CA . ILE A 1 88 ? -10.837 -2.084 37.725 1.00 88.56 88 ILE A CA 1
ATOM 706 C C . ILE A 1 88 ? -11.549 -1.234 38.788 1.00 88.56 88 ILE A C 1
ATOM 708 O O . ILE A 1 88 ? -10.923 -0.780 39.743 1.00 88.56 88 ILE A O 1
ATOM 712 N N . LYS A 1 89 ? -12.855 -0.995 38.624 1.00 91.12 89 LYS A N 1
ATOM 713 C CA . LYS A 1 89 ? -13.638 -0.203 39.575 1.00 91.12 89 LYS A CA 1
ATOM 714 C C . LYS A 1 89 ? -13.887 -0.967 40.879 1.00 91.12 89 LYS A C 1
ATOM 716 O O . LYS A 1 89 ? -13.789 -0.359 41.938 1.00 91.12 89 LYS A O 1
ATOM 721 N N . GLU A 1 90 ? -14.171 -2.266 40.793 1.00 90.69 90 GLU A N 1
ATOM 722 C CA . GLU A 1 90 ? -14.317 -3.155 41.953 1.00 90.69 90 GLU A CA 1
ATOM 723 C C . GLU A 1 90 ? -13.000 -3.281 42.728 1.00 90.69 90 GLU A C 1
ATOM 725 O O . GLU A 1 90 ? -12.989 -3.126 43.948 1.00 90.69 90 GLU A O 1
ATOM 730 N N . ASP A 1 91 ? -11.882 -3.459 42.023 1.00 88.69 91 ASP A N 1
ATOM 731 C CA . ASP A 1 91 ? -10.548 -3.561 42.624 1.00 88.69 91 ASP A CA 1
ATOM 732 C C . ASP A 1 91 ? -10.141 -2.263 43.346 1.00 88.69 91 ASP A C 1
ATOM 734 O O . ASP A 1 91 ? -9.658 -2.286 44.478 1.00 88.69 91 ASP A O 1
ATOM 738 N N . ALA A 1 92 ? -10.437 -1.103 42.745 1.00 88.88 92 ALA A N 1
ATOM 739 C CA . ALA A 1 92 ? -10.220 0.194 43.382 1.00 88.88 92 ALA A CA 1
ATOM 740 C C . ALA A 1 92 ? -11.063 0.373 44.659 1.00 88.88 92 ALA A C 1
ATOM 742 O O . ALA A 1 92 ? -10.551 0.903 45.644 1.00 88.88 92 ALA A O 1
ATOM 743 N N . SER A 1 93 ? -12.323 -0.086 44.659 1.00 90.38 93 SER A N 1
ATOM 744 C CA . SER A 1 93 ? -13.190 -0.009 45.843 1.00 90.38 93 SER A CA 1
ATOM 745 C C . SER A 1 93 ? -12.768 -0.957 46.969 1.00 90.38 93 SER A C 1
ATOM 747 O O . SER A 1 93 ? -12.777 -0.557 48.133 1.00 90.38 93 SER A O 1
ATOM 749 N N . LEU A 1 94 ? -12.335 -2.179 46.635 1.00 91.00 94 LEU A N 1
ATOM 750 C CA . LEU A 1 94 ? -11.804 -3.129 47.617 1.00 91.00 94 LEU A CA 1
ATOM 751 C C . LEU A 1 94 ? -10.542 -2.573 48.276 1.00 91.00 94 LEU A C 1
ATOM 753 O O . LEU A 1 94 ? -10.374 -2.643 49.492 1.00 91.00 94 LEU A O 1
ATOM 757 N N . ARG A 1 95 ? -9.666 -1.968 47.465 1.00 89.81 95 ARG A N 1
ATOM 758 C CA . ARG A 1 95 ? -8.428 -1.369 47.955 1.00 89.81 95 ARG A CA 1
ATOM 759 C C . ARG A 1 95 ? -8.700 -0.189 48.883 1.00 89.81 95 ARG A C 1
ATOM 761 O O . ARG A 1 95 ? -8.035 -0.091 49.908 1.00 89.81 95 ARG A O 1
ATOM 768 N N . SER A 1 96 ? -9.681 0.666 48.578 1.00 87.06 96 SER A N 1
ATOM 769 C CA . SER A 1 96 ? -10.071 1.745 49.497 1.00 87.06 96 SER A CA 1
ATOM 770 C C . SER A 1 96 ? -10.615 1.216 50.826 1.00 87.06 96 SER A C 1
ATOM 772 O O . SER A 1 96 ? -10.186 1.704 51.862 1.00 87.06 96 SER A O 1
ATOM 774 N N . GLN A 1 97 ? -11.457 0.176 50.817 1.00 89.00 97 GLN A N 1
ATOM 775 C CA . GLN A 1 97 ? -12.000 -0.413 52.051 1.00 89.00 97 GLN A CA 1
ATOM 776 C C . GLN A 1 97 ? -10.906 -1.051 52.915 1.00 89.00 97 GLN A C 1
ATOM 778 O O . GLN A 1 97 ? -10.837 -0.796 54.112 1.00 89.00 97 GLN A O 1
ATOM 783 N N . SER A 1 98 ? -9.988 -1.800 52.298 1.00 87.62 98 SER A N 1
ATOM 784 C CA . SER A 1 98 ? -8.872 -2.425 53.021 1.00 87.62 98 SER A CA 1
ATOM 785 C C . SER A 1 98 ? -7.921 -1.412 53.670 1.00 87.62 98 SER A C 1
ATOM 787 O O . SER A 1 98 ? -7.304 -1.707 54.690 1.00 87.62 98 SER A O 1
ATOM 789 N N . LEU A 1 99 ? -7.791 -0.214 53.086 1.00 87.69 99 LEU A N 1
ATOM 790 C CA . LEU A 1 99 ? -6.990 0.866 53.660 1.00 87.69 99 LEU A CA 1
ATOM 791 C C . LEU A 1 99 ? -7.703 1.533 54.839 1.00 87.69 99 LEU A C 1
ATOM 793 O O . LEU A 1 99 ? -7.032 1.903 55.795 1.00 87.69 99 LEU A O 1
ATOM 797 N N . GLU A 1 100 ? -9.030 1.672 54.793 1.00 88.25 100 GLU A N 1
ATOM 798 C CA . GLU A 1 100 ? -9.803 2.204 55.922 1.00 88.25 100 GLU A CA 1
ATOM 799 C C . GLU A 1 100 ? -9.776 1.251 57.124 1.00 88.25 100 GLU A C 1
ATOM 801 O O . GLU A 1 100 ? -9.591 1.703 58.250 1.00 88.25 100 GLU A O 1
ATOM 806 N N . GLU A 1 101 ? -9.867 -0.061 56.893 1.00 86.19 101 GLU A N 1
ATOM 807 C CA . GLU A 1 101 ? -9.774 -1.069 57.959 1.00 86.19 101 GLU A CA 1
ATOM 808 C C . GLU A 1 101 ? -8.372 -1.177 58.573 1.00 86.19 101 GLU A C 1
ATOM 810 O O . GLU A 1 101 ? -8.253 -1.489 59.750 1.00 86.19 101 GLU A O 1
ATOM 815 N N . ALA A 1 102 ? -7.307 -0.915 57.808 1.00 83.19 102 ALA A N 1
ATOM 816 C CA . ALA A 1 102 ? -5.928 -0.979 58.304 1.00 83.19 102 ALA A CA 1
ATOM 817 C C . ALA A 1 102 ? -5.486 0.265 59.103 1.00 83.19 102 ALA A C 1
ATOM 819 O O . ALA A 1 102 ? -4.419 0.248 59.717 1.00 83.19 102 ALA A O 1
ATOM 820 N N . VAL A 1 103 ? -6.253 1.359 59.038 1.00 80.81 103 VAL A N 1
ATOM 821 C CA . VAL A 1 103 ? -5.988 2.621 59.757 1.00 80.81 103 VAL A CA 1
ATOM 822 C C . VAL A 1 103 ? -6.782 2.706 61.073 1.00 80.81 103 VAL A C 1
ATOM 824 O O . VAL A 1 103 ? -6.486 3.563 61.908 1.00 80.81 103 VAL A O 1
ATOM 827 N N . LEU A 1 104 ? -7.756 1.810 61.261 1.00 69.12 104 LEU A N 1
ATOM 828 C CA . LEU A 1 104 ? -8.496 1.578 62.507 1.00 69.12 104 LEU A CA 1
ATOM 829 C C . LEU A 1 104 ? -7.757 0.595 63.423 1.00 69.12 104 LEU A C 1
ATOM 831 O O . LEU A 1 104 ? -7.817 0.821 64.653 1.00 69.12 104 LEU A O 1
#

Sequence (104 aa):
MGVFILCWLPFFVTNILMGACGPACVTEPDLVFSTVTWLGWINSGMNPVIYACWSRDFRRAFTNVLCCCCPGYFRKRQRHRSRLRTIIKEDASLRSQSLEEAVL

Organism: Ornithodoros erraticus (NCBI:txid265619)

pLDDT: mean 71.56, std 11.23, range [52.75, 91.12]

Foldseek 3Di:
DVVVCVLCVLVVVVVCQCVVPNPVSCPDVPVSVVSPVVSVVVVVVCVLVCVCPVDPVNVVVVCVVVVVVPPVVVVVVVVVVVVVVVVVVVVVVVVVVVVVVVVD

Secondary structure (DSSP, 8-state):
-HHHHHHHHHHHHHHHHHHHH-GGG-S-HHHHHHHHHHHHHHHHHHHHHHHHHH-HHHHHHHHHHHGGG-HHHHHHHHHHHHHHHHHHHHHHHHHHHHHHHHH-

Radius of gyration: 27.81 Å; chains: 1; bounding box: 46×16×90 Å